Protein AF-A0A1B6IEZ6-F1 (afdb_monomer_lite)

Sequence (102 aa):
IACSSPAMEVDAVRTRLTKRRRLEVVTRVDEFIEIKTAFKGILKTFFLKNSDLNLLNICDFLQQHEDKLERLINRVIAESDAIKFNIVLECTYIKPLSQEVT

Radius of gyration: 22.12 Å; chains: 1; bounding box: 58×56×52 Å

Organism: NCBI:txid320908

Structure (mmCIF, N/CA/C/O backbone):
data_AF-A0A1B6IEZ6-F1
#
_entry.id   AF-A0A1B6IEZ6-F1
#
loop_
_atom_site.group_PDB
_atom_site.id
_atom_site.type_symbol
_atom_site.label_atom_id
_atom_site.label_alt_id
_atom_site.label_comp_id
_atom_site.label_asym_id
_atom_site.label_entity_id
_atom_site.label_seq_id
_atom_site.pdbx_PDB_ins_code
_atom_site.Cartn_x
_atom_site.Cartn_y
_atom_site.Cartn_z
_atom_site.occupancy
_atom_site.B_iso_or_equiv
_atom_site.auth_seq_id
_atom_site.auth_comp_id
_atom_site.auth_asym_id
_atom_site.auth_atom_id
_atom_site.pdbx_PDB_model_num
ATOM 1 N N . ILE A 1 1 ? 45.199 44.303 22.195 1.00 44.56 1 ILE A N 1
ATOM 2 C CA . ILE A 1 1 ? 44.056 45.174 21.819 1.00 44.56 1 ILE 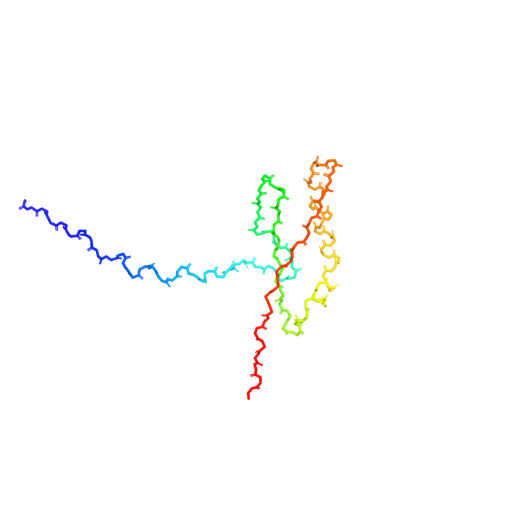A CA 1
ATOM 3 C C . ILE A 1 1 ? 44.286 45.505 20.346 1.00 44.56 1 ILE A C 1
ATOM 5 O O . ILE A 1 1 ? 45.341 46.038 20.061 1.00 44.56 1 ILE A O 1
ATOM 9 N N . ALA A 1 2 ? 43.503 45.089 19.358 1.00 35.53 2 ALA A N 1
ATOM 10 C CA . ALA A 1 2 ? 42.077 44.819 19.318 1.00 35.53 2 ALA A CA 1
ATOM 11 C C . ALA A 1 2 ? 41.755 43.605 18.426 1.00 35.53 2 ALA A C 1
ATOM 13 O O . ALA A 1 2 ? 42.491 43.282 17.496 1.00 35.53 2 ALA A O 1
ATOM 14 N N . CYS A 1 3 ? 40.637 42.959 18.747 1.00 38.28 3 CYS A N 1
ATOM 15 C CA . CYS A 1 3 ? 39.942 41.998 17.907 1.00 38.28 3 CYS A CA 1
ATOM 16 C C . CYS A 1 3 ? 39.260 42.723 16.742 1.00 38.28 3 CYS A C 1
ATOM 18 O O . CYS A 1 3 ? 38.603 43.737 16.971 1.00 38.28 3 CYS A O 1
ATOM 20 N N . SER A 1 4 ? 39.307 42.131 15.551 1.00 41.53 4 SER A N 1
ATOM 21 C CA . SER A 1 4 ? 38.404 42.468 14.448 1.00 41.53 4 SER A CA 1
ATOM 22 C C . SER A 1 4 ? 37.991 41.174 13.757 1.00 41.53 4 SER A C 1
ATOM 24 O O . SER A 1 4 ? 38.720 40.643 12.925 1.00 41.53 4 SER A O 1
ATOM 26 N N . SER A 1 5 ? 36.832 40.642 14.145 1.00 43.56 5 SER A N 1
ATOM 27 C CA . SER A 1 5 ? 36.110 39.670 13.322 1.00 43.56 5 SER A CA 1
ATOM 28 C C . SER A 1 5 ? 35.552 40.383 12.092 1.00 43.56 5 SER A C 1
ATOM 30 O O . SER A 1 5 ? 34.981 41.462 12.247 1.00 43.56 5 SER A O 1
ATOM 32 N N . PRO A 1 6 ? 35.567 39.744 10.919 1.00 40.81 6 PRO A N 1
ATOM 33 C CA . PRO A 1 6 ? 34.509 39.893 9.944 1.00 40.81 6 PRO A CA 1
ATOM 34 C C . PRO A 1 6 ? 33.666 38.617 10.001 1.00 40.81 6 PRO A C 1
ATOM 36 O O . PRO A 1 6 ? 33.989 37.592 9.406 1.00 40.81 6 PRO A O 1
ATOM 39 N N . ALA A 1 7 ? 32.592 38.680 10.786 1.00 44.50 7 ALA A N 1
ATOM 40 C CA . ALA A 1 7 ? 31.401 37.915 10.470 1.00 44.50 7 ALA A CA 1
ATOM 41 C C . ALA A 1 7 ? 30.775 38.536 9.213 1.00 44.50 7 ALA A C 1
ATOM 43 O O . ALA A 1 7 ? 30.833 39.754 9.057 1.00 44.50 7 ALA A O 1
ATOM 44 N N . MET A 1 8 ? 30.125 37.694 8.410 1.00 48.81 8 MET A N 1
ATOM 45 C CA . MET A 1 8 ? 29.332 37.978 7.204 1.00 48.81 8 MET A CA 1
ATOM 46 C C . MET A 1 8 ? 29.998 37.579 5.883 1.00 48.81 8 MET A C 1
ATOM 48 O O . MET A 1 8 ? 31.138 37.915 5.601 1.00 48.81 8 MET A O 1
ATOM 52 N N . GLU A 1 9 ? 29.189 36.880 5.081 1.00 39.28 9 GLU A N 1
ATOM 53 C CA . GLU A 1 9 ? 29.406 36.460 3.689 1.00 39.28 9 GLU A CA 1
ATOM 54 C C . GLU A 1 9 ? 30.099 35.119 3.425 1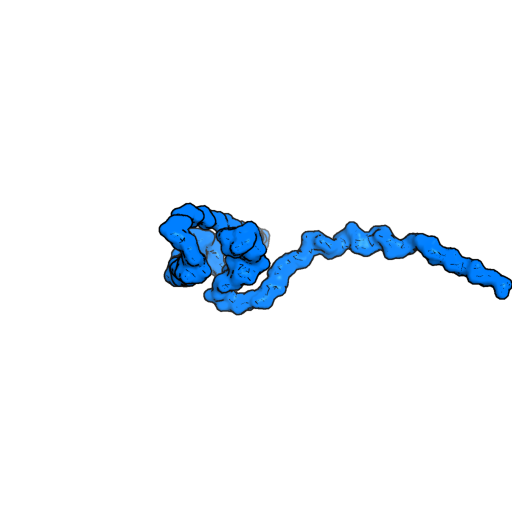.00 39.28 9 GLU A C 1
ATOM 56 O O . GLU A 1 9 ? 30.973 35.009 2.574 1.00 39.28 9 GLU A O 1
ATOM 61 N N . VAL A 1 10 ? 29.593 34.032 4.019 1.00 39.72 10 VAL A N 1
ATOM 62 C CA . VAL A 1 10 ? 29.643 32.722 3.331 1.00 39.72 10 VAL A CA 1
ATOM 63 C C . VAL A 1 10 ? 28.322 31.944 3.457 1.00 39.72 10 VAL A C 1
ATOM 65 O O . VAL A 1 10 ? 28.311 30.721 3.507 1.00 39.72 10 VAL A O 1
ATOM 68 N N . ASP A 1 11 ? 27.178 32.638 3.496 1.00 37.19 11 ASP A N 1
ATOM 69 C CA . ASP A 1 11 ? 25.846 32.002 3.606 1.00 37.19 11 ASP A CA 1
ATOM 70 C C . ASP A 1 11 ? 25.009 32.042 2.312 1.00 37.19 11 ASP A C 1
ATOM 72 O O . ASP A 1 11 ? 23.896 31.523 2.268 1.00 37.19 11 ASP A O 1
ATOM 76 N N . ALA A 1 12 ? 25.543 32.576 1.208 1.00 37.69 12 ALA A N 1
ATOM 77 C CA . ALA A 1 12 ? 24.802 32.660 -0.059 1.00 37.69 12 ALA A CA 1
ATOM 78 C C . ALA A 1 12 ? 25.068 31.499 -1.042 1.00 37.69 12 ALA A C 1
ATOM 80 O O . ALA A 1 12 ? 24.315 31.318 -1.998 1.00 37.69 12 ALA A O 1
ATOM 81 N N . VAL A 1 13 ? 26.098 30.673 -0.814 1.00 36.78 13 VAL A N 1
ATOM 82 C CA . VAL A 1 13 ? 26.428 29.532 -1.703 1.00 36.78 13 VAL A CA 1
ATOM 83 C C . VAL A 1 13 ? 25.832 28.211 -1.193 1.00 36.78 13 VAL A C 1
ATOM 85 O O . VAL A 1 13 ? 25.730 27.230 -1.929 1.00 36.78 13 VAL A O 1
ATOM 88 N N . ARG A 1 14 ? 25.334 28.179 0.050 1.00 34.44 14 ARG A N 1
ATOM 89 C CA . ARG A 1 14 ? 24.801 26.963 0.686 1.00 34.44 14 ARG A CA 1
ATOM 90 C C . ARG A 1 14 ? 23.316 26.696 0.400 1.00 34.44 14 ARG A C 1
ATOM 92 O O . ARG A 1 14 ? 22.752 25.731 0.910 1.00 34.44 14 ARG A O 1
ATOM 99 N N . THR A 1 15 ? 22.690 27.498 -0.461 1.00 36.75 15 THR A N 1
ATOM 100 C CA . THR A 1 15 ? 21.220 27.574 -0.581 1.00 36.75 15 THR A CA 1
ATOM 101 C C . THR A 1 15 ? 20.688 27.160 -1.955 1.00 36.75 15 THR A C 1
ATOM 103 O O . THR A 1 15 ? 19.663 27.667 -2.403 1.00 36.75 15 THR A O 1
ATOM 106 N N . ARG A 1 16 ? 21.361 26.233 -2.659 1.00 36.69 16 ARG A N 1
ATOM 107 C CA . ARG A 1 16 ? 20.835 25.632 -3.911 1.00 36.69 16 ARG A CA 1
ATOM 108 C C . ARG A 1 16 ? 21.054 24.122 -4.085 1.00 36.69 16 ARG A C 1
ATOM 110 O O . ARG A 1 16 ? 20.770 23.601 -5.158 1.00 36.69 16 ARG A O 1
ATOM 117 N N . LEU A 1 17 ? 21.480 23.390 -3.050 1.00 36.78 17 LEU A N 1
ATOM 118 C CA . LEU A 1 17 ? 21.678 21.926 -3.133 1.00 36.78 17 LEU A CA 1
ATOM 119 C C . LEU A 1 17 ? 20.675 21.091 -2.316 1.00 36.78 17 LEU A C 1
ATOM 121 O O . LEU A 1 17 ? 20.712 19.865 -2.346 1.00 36.78 17 LEU A O 1
ATOM 125 N N . THR A 1 18 ? 19.710 21.714 -1.642 1.00 39.69 18 THR A N 1
ATOM 126 C CA . THR A 1 18 ? 18.767 21.034 -0.732 1.00 39.69 18 THR A CA 1
ATOM 127 C C . THR A 1 18 ? 17.462 20.553 -1.380 1.00 39.69 18 THR A C 1
ATOM 129 O O . THR A 1 18 ? 16.493 20.298 -0.672 1.00 39.69 18 THR A O 1
ATOM 132 N N . LYS A 1 19 ? 17.401 20.372 -2.710 1.00 41.88 19 LYS A N 1
ATOM 133 C CA . LYS A 1 19 ? 16.147 19.993 -3.405 1.00 41.88 19 LYS A CA 1
ATOM 134 C C . LYS A 1 19 ? 16.110 18.622 -4.085 1.00 41.88 19 LYS A C 1
ATOM 136 O O . LYS A 1 19 ? 15.158 18.347 -4.808 1.00 41.88 19 LYS A O 1
ATOM 141 N N . ARG A 1 20 ? 17.093 17.742 -3.859 1.00 41.41 20 ARG A N 1
ATOM 142 C CA . ARG A 1 20 ? 17.063 16.355 -4.371 1.00 41.41 20 ARG A CA 1
ATOM 143 C C . ARG A 1 20 ? 17.737 15.337 -3.447 1.00 41.41 20 ARG A C 1
ATOM 145 O O . ARG A 1 20 ? 18.413 14.434 -3.925 1.00 41.41 20 ARG A O 1
ATOM 152 N N . ARG A 1 21 ? 17.494 15.392 -2.134 1.00 41.81 21 ARG A N 1
ATOM 153 C CA . ARG A 1 21 ? 17.555 14.144 -1.355 1.00 41.81 21 ARG A CA 1
ATOM 154 C C . ARG A 1 21 ? 16.329 13.320 -1.744 1.00 41.81 21 ARG A C 1
ATOM 156 O O . ARG A 1 21 ? 15.304 13.356 -1.072 1.00 41.81 21 ARG A O 1
ATOM 163 N N . ARG A 1 22 ? 16.413 12.654 -2.905 1.00 52.75 22 ARG A N 1
ATOM 164 C CA . ARG A 1 22 ? 15.582 11.480 -3.183 1.00 52.75 22 ARG A CA 1
ATOM 165 C C . ARG A 1 22 ? 15.719 10.595 -1.951 1.00 52.75 22 ARG A C 1
ATOM 167 O O . ARG A 1 22 ? 16.824 10.451 -1.443 1.00 52.75 22 ARG A O 1
ATOM 174 N N . LEU A 1 23 ? 14.593 10.111 -1.449 1.00 55.03 23 LEU A N 1
ATOM 175 C CA . LEU A 1 23 ? 14.505 9.121 -0.387 1.00 55.03 23 LEU A CA 1
ATOM 176 C C . LEU A 1 23 ? 15.476 7.967 -0.709 1.00 55.03 23 LEU A C 1
ATOM 178 O O . LEU A 1 23 ? 15.118 7.030 -1.413 1.00 55.03 23 LEU A O 1
ATOM 182 N N . GLU A 1 24 ? 16.719 8.046 -0.222 1.00 52.28 24 GLU A N 1
ATOM 183 C CA . GLU A 1 24 ? 17.634 6.910 -0.091 1.00 52.28 24 GLU A CA 1
ATOM 184 C C . GLU A 1 24 ? 17.104 6.072 1.071 1.00 52.28 24 GLU A C 1
ATOM 186 O O . GLU A 1 24 ? 17.715 5.943 2.128 1.00 52.28 24 GLU A O 1
ATOM 191 N N . VAL A 1 25 ? 15.881 5.564 0.914 1.00 57.62 25 VAL A N 1
ATOM 192 C CA . VAL A 1 25 ? 15.388 4.511 1.786 1.00 57.62 25 VAL A CA 1
ATOM 193 C C . VAL A 1 25 ? 16.259 3.326 1.425 1.00 57.62 25 VAL A C 1
ATOM 195 O O . VAL A 1 25 ? 16.225 2.855 0.282 1.00 57.62 25 VAL A O 1
ATOM 198 N N . VAL A 1 26 ? 17.078 2.896 2.383 1.00 56.66 26 VAL A N 1
ATOM 199 C CA . VAL A 1 26 ? 17.772 1.610 2.338 1.00 56.66 26 VAL A CA 1
ATOM 200 C C . VAL A 1 26 ? 16.673 0.565 2.191 1.00 56.66 26 VAL A C 1
ATOM 202 O O . VAL A 1 26 ? 15.999 0.196 3.148 1.00 56.66 26 VAL A O 1
ATOM 205 N N . THR A 1 27 ? 16.388 0.217 0.942 1.00 56.41 27 THR A N 1
ATOM 206 C CA . THR A 1 27 ? 15.199 -0.524 0.545 1.00 56.41 27 THR A CA 1
ATOM 207 C C . THR A 1 27 ? 15.616 -1.955 0.323 1.00 56.41 27 THR A C 1
ATOM 209 O O . THR A 1 27 ? 16.458 -2.235 -0.531 1.00 56.41 27 THR A O 1
ATOM 212 N N . ARG A 1 28 ? 15.027 -2.869 1.091 1.00 64.69 28 ARG A N 1
ATOM 213 C CA . ARG A 1 28 ? 14.992 -4.269 0.688 1.00 64.69 28 ARG A CA 1
ATOM 214 C C . ARG A 1 28 ? 14.135 -4.341 -0.569 1.00 64.69 28 ARG A C 1
ATOM 216 O O . ARG A 1 28 ? 13.079 -3.710 -0.645 1.00 64.69 28 ARG A O 1
ATOM 223 N N . VAL A 1 29 ? 14.660 -5.009 -1.591 1.00 68.62 29 VAL A N 1
ATOM 224 C CA . VAL A 1 29 ? 13.920 -5.231 -2.832 1.00 68.62 29 VAL A CA 1
ATOM 225 C C . VAL A 1 29 ? 12.661 -6.008 -2.468 1.00 68.62 29 VAL A C 1
ATOM 227 O O . VAL A 1 29 ? 12.744 -6.954 -1.690 1.00 68.62 29 VAL A O 1
ATOM 230 N N . ASP A 1 30 ? 11.521 -5.593 -3.021 1.00 76.69 30 ASP A N 1
ATOM 231 C CA . ASP A 1 30 ? 10.282 -6.371 -2.956 1.00 76.69 30 ASP A CA 1
ATOM 232 C C . ASP A 1 30 ? 9.631 -6.466 -1.546 1.00 76.69 30 ASP A C 1
ATOM 234 O O . ASP A 1 30 ? 8.830 -7.360 -1.259 1.00 76.69 30 ASP A O 1
ATOM 238 N N . GLU A 1 31 ? 9.927 -5.503 -0.662 1.00 84.62 31 GLU A N 1
ATOM 239 C CA . GLU A 1 31 ? 9.276 -5.340 0.647 1.00 84.62 31 GLU A CA 1
ATOM 240 C C . GLU A 1 31 ? 8.664 -3.940 0.821 1.00 84.62 31 GLU A C 1
ATOM 242 O O . GLU A 1 31 ? 9.270 -2.924 0.470 1.00 84.62 31 GLU A O 1
ATOM 247 N N . PHE A 1 32 ? 7.459 -3.878 1.401 1.00 88.50 32 PHE A N 1
ATOM 248 C CA . PHE A 1 32 ? 6.835 -2.618 1.808 1.00 88.50 32 PHE A CA 1
ATOM 249 C C . PHE A 1 32 ? 7.515 -2.078 3.065 1.00 88.50 32 PHE A C 1
ATOM 251 O O . PHE A 1 32 ? 7.495 -2.715 4.120 1.00 88.50 32 PHE A O 1
ATOM 258 N N . ILE A 1 33 ? 8.059 -0.868 2.973 1.00 89.31 33 ILE A N 1
ATOM 259 C CA . ILE A 1 33 ? 8.774 -0.209 4.066 1.00 89.31 33 ILE A CA 1
ATOM 260 C C . ILE A 1 33 ? 7.953 0.974 4.553 1.00 89.31 33 ILE A C 1
ATOM 262 O O . ILE A 1 33 ? 7.596 1.848 3.766 1.00 89.31 33 ILE A O 1
ATOM 266 N N . GLU A 1 34 ? 7.658 1.022 5.849 1.00 90.88 34 GLU A N 1
ATOM 267 C CA . GLU A 1 34 ? 7.028 2.194 6.457 1.00 90.88 34 GLU A CA 1
ATOM 268 C C . GLU A 1 34 ? 8.015 3.367 6.434 1.00 90.88 34 GLU A C 1
ATOM 270 O O . GLU A 1 34 ? 9.113 3.274 6.979 1.00 90.88 34 GLU A O 1
ATOM 275 N N . ILE A 1 35 ? 7.643 4.467 5.778 1.00 89.94 35 ILE A N 1
ATOM 276 C CA . ILE A 1 35 ? 8.510 5.648 5.625 1.00 89.94 35 ILE A CA 1
ATOM 277 C C . ILE A 1 35 ?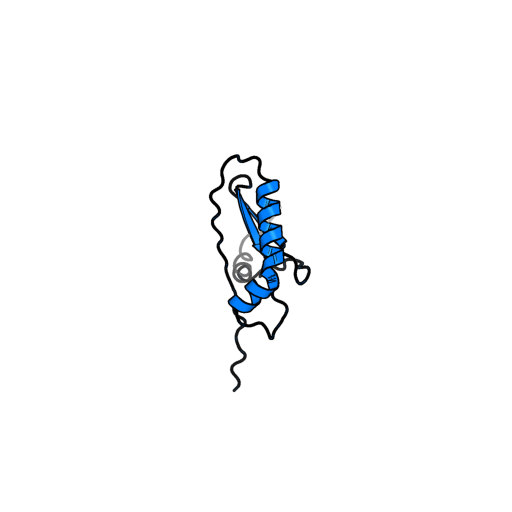 7.995 6.869 6.380 1.00 89.94 35 ILE A C 1
ATOM 279 O O . ILE A 1 35 ? 8.734 7.835 6.575 1.00 89.94 35 ILE A O 1
ATOM 283 N N . LYS A 1 36 ? 6.722 6.865 6.778 1.00 88.00 36 LYS A N 1
ATOM 284 C CA . LYS A 1 36 ? 6.113 7.972 7.507 1.00 88.00 36 LYS A CA 1
ATOM 285 C C . LYS A 1 36 ? 4.906 7.482 8.280 1.00 88.00 36 LYS A C 1
ATOM 287 O O . LYS A 1 36 ? 4.084 6.754 7.736 1.00 88.00 36 LYS A O 1
ATOM 292 N N . THR A 1 37 ? 4.765 8.002 9.489 1.00 89.00 37 THR A N 1
ATOM 293 C CA . THR A 1 37 ? 3.556 7.862 10.289 1.00 89.00 37 THR A CA 1
ATOM 294 C C . THR A 1 37 ? 3.148 9.231 10.820 1.00 89.00 37 THR A C 1
ATOM 296 O O . THR A 1 37 ? 3.988 10.038 11.221 1.00 89.00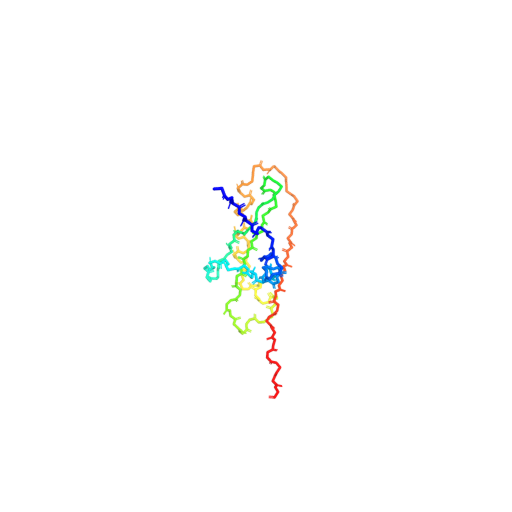 37 THR A O 1
ATOM 299 N N . ALA A 1 38 ? 1.857 9.539 10.746 1.00 86.75 38 ALA A N 1
ATOM 300 C CA . ALA A 1 38 ? 1.280 10.825 11.118 1.00 86.75 38 ALA A CA 1
ATOM 301 C C . ALA A 1 38 ? -0.050 10.633 11.859 1.00 86.75 38 ALA A C 1
ATOM 303 O O . A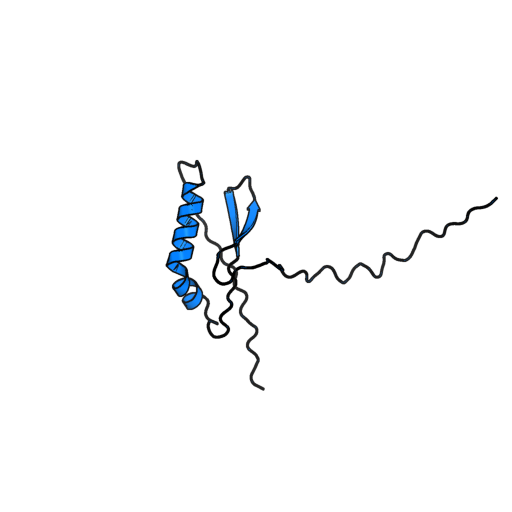LA A 1 38 ? -0.570 9.523 11.961 1.00 86.75 38 ALA A O 1
ATOM 304 N N . PHE A 1 39 ? -0.586 11.730 12.407 1.00 84.81 39 PHE A N 1
ATOM 305 C CA . PHE A 1 39 ? -1.871 11.751 13.117 1.00 84.81 39 PHE A CA 1
ATOM 306 C C . PHE A 1 39 ? -1.984 10.646 14.180 1.00 84.81 39 PHE A C 1
ATOM 308 O O . PHE A 1 39 ? -2.921 9.857 14.172 1.00 84.81 39 PHE A O 1
ATOM 315 N N . LYS A 1 40 ? -1.000 10.573 15.089 1.00 82.25 40 LYS A N 1
ATOM 316 C CA . LYS A 1 40 ? -0.941 9.576 16.176 1.00 82.25 40 LYS A CA 1
ATOM 317 C C . LYS A 1 40 ? -0.984 8.110 15.707 1.00 82.25 40 LYS A C 1
ATOM 319 O O . LYS A 1 40 ? -1.518 7.266 16.412 1.00 82.25 40 LYS A O 1
ATOM 324 N N . GLY A 1 41 ? -0.442 7.798 14.531 1.00 79.44 41 GLY A N 1
ATOM 325 C CA . GLY A 1 41 ? -0.422 6.418 14.032 1.00 79.44 41 GLY A CA 1
ATOM 326 C C . GLY A 1 41 ? -1.535 6.081 13.047 1.00 79.44 41 GLY A C 1
ATOM 327 O O . GLY A 1 41 ? -1.479 5.020 12.437 1.00 79.44 41 GLY A O 1
ATOM 328 N N . ILE A 1 42 ? -2.510 6.979 12.863 1.00 81.69 42 ILE A N 1
ATOM 329 C CA . ILE A 1 42 ? -3.672 6.739 11.998 1.00 81.69 42 ILE A CA 1
ATOM 330 C C . ILE A 1 42 ? -3.267 6.720 10.524 1.00 81.69 42 ILE A C 1
ATOM 332 O O . ILE A 1 42 ? -3.734 5.878 9.763 1.00 81.69 42 ILE A O 1
ATOM 336 N N . LEU A 1 43 ? -2.397 7.645 10.112 1.00 86.00 43 LEU A N 1
ATOM 337 C CA . LEU A 1 43 ? -1.923 7.711 8.734 1.00 86.00 43 LEU A CA 1
ATOM 338 C C . LEU A 1 43 ? -0.526 7.107 8.654 1.00 86.00 43 LEU A C 1
ATOM 340 O O . LEU A 1 43 ? 0.434 7.726 9.118 1.00 86.00 43 LEU A O 1
ATOM 344 N N . LYS A 1 44 ? -0.419 5.935 8.034 1.00 90.19 44 LYS A N 1
ATOM 345 C CA . LYS A 1 44 ? 0.851 5.266 7.743 1.00 90.19 44 LYS A CA 1
ATOM 346 C C . LYS A 1 44 ? 1.128 5.320 6.243 1.00 90.19 44 LYS A C 1
ATOM 348 O O . LYS A 1 44 ? 0.236 5.090 5.431 1.00 90.19 44 LYS A O 1
ATOM 353 N N . THR A 1 45 ? 2.360 5.633 5.866 1.00 90.94 45 THR A N 1
ATOM 354 C CA . THR A 1 45 ? 2.813 5.655 4.473 1.00 90.94 45 THR A CA 1
ATOM 355 C C . THR A 1 45 ? 3.866 4.584 4.279 1.00 90.94 45 THR A C 1
ATOM 357 O O . THR A 1 45 ? 4.900 4.588 4.952 1.00 90.94 45 THR A O 1
ATOM 360 N N . PHE A 1 46 ? 3.619 3.711 3.310 1.00 91.06 46 PHE A N 1
ATOM 361 C CA . PHE A 1 46 ? 4.538 2.655 2.922 1.00 91.06 46 PHE A CA 1
ATOM 362 C C . PHE A 1 46 ? 5.128 2.948 1.547 1.00 91.06 46 PHE A C 1
ATOM 364 O O . PHE A 1 46 ? 4.466 3.505 0.673 1.00 91.06 46 PHE A O 1
ATOM 371 N N . PHE A 1 47 ? 6.386 2.571 1.366 1.00 89.31 47 PHE A N 1
ATOM 372 C CA . PHE A 1 47 ? 7.098 2.644 0.105 1.00 89.31 47 PHE A CA 1
ATOM 373 C C . PHE A 1 47 ? 7.475 1.239 -0.342 1.00 89.31 47 PHE A C 1
ATOM 375 O O . PHE A 1 47 ? 8.030 0.469 0.439 1.00 89.31 47 PHE A O 1
ATOM 382 N N . LEU A 1 48 ? 7.209 0.933 -1.607 1.00 88.12 48 LEU A N 1
ATOM 383 C CA . LEU A 1 48 ? 7.669 -0.283 -2.256 1.00 88.12 48 LEU A CA 1
ATOM 384 C C . LEU A 1 48 ? 8.449 0.101 -3.506 1.00 88.12 48 LEU A C 1
ATOM 386 O O . LEU A 1 48 ? 7.952 0.820 -4.375 1.00 88.12 48 LEU A O 1
ATOM 390 N N . LYS A 1 49 ? 9.694 -0.363 -3.582 1.00 85.19 49 LYS A N 1
ATOM 391 C CA . LYS A 1 49 ? 10.563 -0.084 -4.719 1.00 85.19 49 LYS A CA 1
ATOM 392 C C . LYS A 1 49 ? 10.291 -1.081 -5.839 1.00 85.19 49 LYS A C 1
ATOM 394 O O . LYS A 1 49 ? 10.577 -2.264 -5.678 1.00 85.19 49 LYS A O 1
ATOM 399 N N . ASN A 1 50 ? 9.868 -0.586 -7.000 1.00 83.62 50 ASN A N 1
ATOM 400 C CA . ASN A 1 50 ? 9.924 -1.377 -8.222 1.00 83.62 50 ASN A CA 1
ATOM 401 C C . ASN A 1 50 ? 11.382 -1.476 -8.697 1.00 83.62 50 ASN A C 1
ATOM 403 O O . ASN A 1 50 ? 11.995 -0.463 -9.044 1.00 83.62 50 ASN A O 1
ATOM 407 N N . SER A 1 51 ? 11.947 -2.682 -8.643 1.00 80.94 51 SER A N 1
ATOM 408 C CA . SER A 1 51 ? 13.303 -2.964 -9.135 1.00 80.94 51 SER A CA 1
ATOM 409 C C . SER A 1 51 ? 13.302 -3.665 -10.496 1.00 80.94 51 SER A C 1
ATOM 411 O O . SER A 1 51 ? 14.373 -3.846 -11.069 1.00 80.94 51 SER A O 1
ATOM 413 N N . ASP A 1 52 ? 12.129 -4.039 -11.015 1.00 82.44 52 ASP A N 1
ATOM 414 C CA . ASP A 1 52 ? 11.993 -4.658 -12.328 1.00 82.44 52 ASP A CA 1
ATOM 415 C C . ASP A 1 52 ? 11.816 -3.576 -13.401 1.00 82.44 52 ASP A C 1
ATOM 417 O O . ASP A 1 52 ? 10.811 -2.866 -13.460 1.00 82.44 52 ASP A O 1
ATOM 421 N N . LEU A 1 53 ? 12.826 -3.448 -14.262 1.00 79.06 53 LEU A N 1
ATOM 422 C CA . LEU A 1 53 ? 12.840 -2.479 -15.357 1.00 79.06 53 LEU A CA 1
ATOM 423 C C . LEU A 1 53 ? 11.838 -2.820 -16.468 1.00 79.06 53 LEU A C 1
ATOM 425 O O . LEU A 1 53 ? 11.483 -1.938 -17.247 1.00 79.06 53 LEU A O 1
ATOM 429 N N . ASN A 1 54 ? 11.374 -4.069 -16.538 1.00 82.44 54 ASN A N 1
ATOM 430 C CA . ASN A 1 54 ? 10.395 -4.506 -17.532 1.00 82.44 54 ASN A CA 1
ATOM 431 C C . ASN A 1 54 ? 8.957 -4.220 -17.081 1.00 82.44 54 ASN A C 1
ATOM 433 O O . ASN A 1 54 ? 8.040 -4.150 -17.900 1.00 82.44 54 ASN A O 1
ATOM 437 N N . LEU A 1 55 ? 8.756 -4.009 -15.781 1.00 81.12 55 LEU A N 1
ATOM 438 C CA . LEU A 1 55 ? 7.450 -3.810 -15.173 1.00 81.12 55 LEU A CA 1
ATOM 439 C C . LEU A 1 55 ? 7.095 -2.320 -15.122 1.00 81.12 55 LEU A C 1
ATOM 441 O O . LEU A 1 55 ? 7.164 -1.656 -14.089 1.00 81.12 55 LEU A O 1
ATOM 445 N N . LEU A 1 56 ? 6.746 -1.770 -16.286 1.00 81.06 56 LEU A N 1
ATOM 446 C CA . LEU A 1 56 ? 6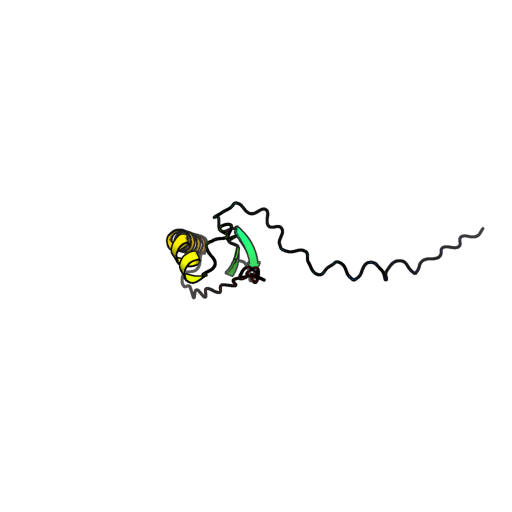.457 -0.339 -16.465 1.00 81.06 56 LEU A CA 1
ATOM 447 C C . LEU A 1 56 ? 4.994 0.038 -16.190 1.00 81.06 56 LEU A C 1
ATOM 449 O O . LEU A 1 56 ? 4.674 1.220 -16.040 1.00 81.06 56 LEU A O 1
ATOM 453 N N . ASN A 1 57 ? 4.101 -0.949 -16.175 1.00 85.25 57 ASN A N 1
ATOM 454 C CA . ASN A 1 57 ? 2.681 -0.761 -15.918 1.00 85.25 57 ASN A CA 1
ATOM 455 C C . ASN A 1 57 ? 2.398 -0.894 -14.416 1.00 85.25 57 ASN A C 1
ATOM 457 O O . ASN A 1 57 ? 2.777 -1.879 -13.784 1.00 85.25 57 ASN A O 1
ATOM 461 N N . ILE A 1 58 ? 1.713 0.100 -13.846 1.00 85.81 58 ILE A N 1
ATOM 462 C CA . ILE A 1 58 ? 1.331 0.080 -12.433 1.00 85.81 58 ILE A CA 1
ATOM 463 C C . ILE A 1 58 ? 0.303 -1.008 -12.109 1.00 85.81 58 ILE A C 1
ATOM 465 O O . ILE A 1 58 ? 0.390 -1.602 -11.041 1.00 85.81 58 ILE A O 1
ATOM 469 N N . CYS A 1 59 ? -0.658 -1.282 -12.990 1.00 88.44 59 CYS A N 1
ATOM 470 C CA . CYS A 1 59 ? -1.670 -2.304 -12.734 1.00 88.44 59 CYS A CA 1
ATOM 471 C C . CYS A 1 59 ? -1.012 -3.675 -12.567 1.00 88.44 59 CYS A C 1
ATOM 473 O O . CYS A 1 59 ? -1.254 -4.341 -11.566 1.00 88.44 59 CYS A O 1
ATOM 475 N N . ASP A 1 60 ? -0.099 -4.023 -13.475 1.00 89.38 60 ASP A N 1
ATOM 476 C CA . ASP A 1 60 ? 0.645 -5.283 -13.421 1.00 89.38 60 ASP A CA 1
ATOM 477 C C . ASP A 1 60 ? 1.538 -5.342 -12.173 1.00 89.38 60 ASP A C 1
ATOM 479 O O . ASP A 1 60 ? 1.595 -6.364 -11.493 1.00 89.38 60 ASP A O 1
ATOM 483 N N . PHE A 1 61 ? 2.185 -4.225 -11.819 1.00 87.94 61 PHE A N 1
ATOM 484 C CA . PHE A 1 61 ? 2.986 -4.120 -10.597 1.00 87.94 61 PHE A CA 1
ATOM 485 C C . PHE A 1 61 ? 2.163 -4.350 -9.325 1.00 87.94 61 PHE A C 1
ATOM 487 O O . PHE A 1 61 ? 2.579 -5.092 -8.438 1.00 87.94 61 PHE A O 1
ATOM 494 N N . LEU A 1 62 ? 0.989 -3.723 -9.229 1.00 88.44 62 LEU A N 1
ATOM 495 C CA . LEU A 1 62 ? 0.095 -3.895 -8.087 1.00 88.44 62 LEU A CA 1
ATOM 496 C C . LEU A 1 62 ? -0.452 -5.321 -8.024 1.00 88.44 62 LEU A C 1
ATOM 498 O O . LEU A 1 62 ? -0.504 -5.888 -6.938 1.00 88.44 62 LEU A O 1
ATOM 502 N N . GLN A 1 63 ? -0.794 -5.913 -9.169 1.00 91.62 63 GLN A N 1
ATOM 503 C CA . GLN A 1 63 ? -1.297 -7.281 -9.238 1.00 91.62 63 GLN A CA 1
ATOM 504 C C . GLN A 1 63 ? -0.237 -8.305 -8.810 1.00 91.62 63 GLN A C 1
ATOM 506 O O . GLN A 1 63 ? -0.531 -9.205 -8.031 1.00 91.62 63 GLN A O 1
ATOM 511 N N . GLN A 1 64 ? 1.027 -8.133 -9.213 1.00 91.50 64 GLN A N 1
ATOM 512 C CA . GLN A 1 64 ? 2.131 -8.983 -8.739 1.00 91.50 64 GLN A CA 1
ATOM 513 C C . GLN A 1 64 ? 2.378 -8.886 -7.226 1.00 91.50 64 GLN A C 1
ATOM 515 O O . GLN A 1 64 ? 3.087 -9.716 -6.649 1.00 91.50 64 GLN A O 1
ATOM 520 N N . HIS A 1 65 ? 1.854 -7.851 -6.574 1.00 90.88 65 HIS A N 1
ATOM 521 C CA . HIS A 1 65 ? 2.084 -7.568 -5.161 1.00 90.88 65 HIS A CA 1
ATOM 522 C C . HIS A 1 65 ? 0.793 -7.566 -4.335 1.00 90.88 65 HIS A C 1
ATOM 524 O O . HIS A 1 65 ? 0.820 -7.145 -3.176 1.00 90.88 65 HIS A O 1
ATOM 530 N N . GLU A 1 66 ? -0.304 -8.083 -4.892 1.00 92.38 66 GLU A N 1
ATOM 531 C CA . GLU A 1 66 ? -1.625 -8.136 -4.264 1.00 92.38 66 GLU A CA 1
ATOM 532 C C . GLU A 1 66 ? -1.568 -8.819 -2.889 1.00 92.38 66 GLU A C 1
ATOM 534 O O . GLU A 1 66 ? -1.862 -8.184 -1.876 1.00 92.38 66 GLU A O 1
ATOM 539 N N . ASP A 1 67 ? -1.023 -10.037 -2.818 1.00 93.50 67 ASP A N 1
ATOM 540 C CA . ASP A 1 67 ? -0.868 -10.793 -1.564 1.00 93.50 67 ASP A CA 1
ATOM 541 C C . ASP A 1 67 ? -0.047 -10.050 -0.499 1.00 93.50 67 ASP A C 1
ATOM 543 O O . ASP A 1 67 ? -0.169 -10.279 0.708 1.00 93.50 67 ASP A O 1
ATOM 547 N N . LYS A 1 68 ? 0.898 -9.206 -0.924 1.00 92.06 68 LYS A N 1
ATOM 548 C CA . LYS A 1 68 ? 1.738 -8.430 -0.002 1.00 92.06 68 LYS A CA 1
ATOM 549 C C . LYS A 1 68 ? 1.001 -7.202 0.498 1.00 92.06 68 LYS A C 1
ATOM 551 O O . LYS A 1 68 ? 1.128 -6.867 1.675 1.00 92.06 68 LYS A O 1
ATOM 556 N N . LEU A 1 69 ? 0.239 -6.557 -0.379 1.00 91.25 69 LEU A N 1
ATOM 557 C CA . LEU A 1 69 ? -0.612 -5.432 -0.029 1.00 91.25 69 LEU A CA 1
ATOM 558 C C . LEU A 1 69 ? -1.710 -5.874 0.944 1.00 91.25 69 LEU A C 1
ATOM 560 O O . LEU A 1 69 ? -1.923 -5.211 1.956 1.00 91.25 69 LEU A O 1
ATOM 564 N N . GLU A 1 70 ? -2.333 -7.027 0.702 1.00 93.00 70 GLU A N 1
ATOM 565 C CA . GLU A 1 70 ? -3.336 -7.598 1.602 1.00 93.00 70 GLU A CA 1
ATOM 566 C C . GLU A 1 70 ? -2.742 -7.880 2.989 1.00 93.00 70 GLU A C 1
ATOM 568 O O . GLU A 1 70 ? -3.260 -7.413 4.005 1.00 93.00 70 GLU A O 1
ATOM 573 N N . ARG A 1 71 ? -1.593 -8.568 3.048 1.00 93.88 71 ARG A N 1
ATOM 574 C CA . ARG A 1 71 ? -0.890 -8.830 4.315 1.00 93.88 71 ARG A CA 1
ATOM 575 C C . ARG A 1 71 ? -0.507 -7.549 5.048 1.00 93.88 71 ARG A C 1
ATOM 577 O O . ARG A 1 71 ? -0.621 -7.492 6.271 1.00 93.88 71 ARG A O 1
ATOM 584 N N . LEU A 1 72 ? -0.066 -6.527 4.316 1.00 92.50 72 LEU A N 1
ATOM 585 C CA . LEU A 1 72 ? 0.251 -5.220 4.879 1.00 92.50 72 LEU A CA 1
ATOM 586 C C . LEU A 1 72 ? -0.983 -4.578 5.521 1.00 92.50 72 LEU A C 1
ATOM 588 O O . LEU A 1 72 ? -0.908 -4.137 6.666 1.00 92.50 72 LEU A O 1
ATOM 592 N N . ILE A 1 73 ? -2.107 -4.543 4.803 1.00 90.19 73 ILE A N 1
ATOM 593 C CA . ILE A 1 73 ? -3.362 -3.965 5.292 1.00 90.19 73 ILE A CA 1
ATOM 594 C C . ILE A 1 73 ? -3.843 -4.725 6.529 1.00 90.19 73 ILE A C 1
ATOM 596 O O . ILE A 1 73 ? -4.107 -4.103 7.555 1.00 90.19 73 ILE A O 1
ATOM 600 N N . ASN A 1 74 ? -3.868 -6.058 6.475 1.00 90.81 74 ASN A N 1
ATOM 601 C CA . ASN A 1 74 ? -4.285 -6.897 7.598 1.00 90.81 74 ASN A CA 1
ATOM 602 C C . ASN A 1 74 ? -3.410 -6.677 8.834 1.00 90.81 74 ASN A C 1
ATOM 604 O O . ASN A 1 74 ? -3.934 -6.555 9.940 1.00 90.81 74 ASN A O 1
ATOM 608 N N . ARG A 1 75 ? -2.089 -6.551 8.656 1.00 90.81 75 ARG A N 1
ATOM 609 C CA . ARG A 1 75 ? -1.176 -6.205 9.751 1.00 90.81 75 ARG A CA 1
ATOM 610 C C . ARG A 1 75 ? -1.521 -4.843 10.354 1.00 90.81 75 ARG A C 1
ATOM 612 O O . ARG A 1 75 ? -1.623 -4.732 11.568 1.00 90.81 75 ARG A O 1
ATOM 619 N N . VAL A 1 76 ? -1.718 -3.817 9.525 1.00 89.00 76 VAL A N 1
ATOM 620 C CA . VAL A 1 76 ? -2.027 -2.456 9.998 1.00 89.00 76 VAL A CA 1
ATOM 621 C C . VAL A 1 76 ? -3.367 -2.402 10.733 1.00 89.00 76 VAL A C 1
ATOM 623 O O . VAL A 1 76 ? -3.472 -1.707 11.740 1.00 89.00 76 VAL A O 1
ATOM 626 N N . ILE A 1 77 ? -4.372 -3.143 10.262 1.00 87.25 77 ILE A N 1
ATOM 627 C CA . ILE A 1 77 ? -5.665 -3.264 10.944 1.00 87.25 77 ILE A CA 1
ATOM 628 C C . ILE A 1 77 ? -5.487 -3.969 12.292 1.00 87.25 77 ILE A C 1
ATOM 630 O O . ILE A 1 77 ? -5.984 -3.474 13.296 1.00 87.25 77 ILE A O 1
ATOM 634 N N . ALA A 1 78 ? -4.755 -5.086 12.331 1.00 87.50 78 ALA A N 1
ATOM 635 C CA . ALA A 1 78 ? -4.537 -5.862 13.552 1.00 87.50 78 ALA A CA 1
ATOM 636 C C . ALA A 1 78 ? -3.723 -5.108 14.617 1.00 87.50 78 ALA A C 1
ATOM 638 O O . ALA A 1 78 ? -3.933 -5.309 15.807 1.00 87.50 78 ALA A O 1
ATOM 639 N N . GLU A 1 79 ? -2.802 -4.236 14.200 1.00 86.44 79 GLU A N 1
ATOM 640 C CA . GLU A 1 79 ? -2.053 -3.340 15.093 1.00 86.44 79 GLU A CA 1
ATOM 641 C C . GLU A 1 79 ? -2.905 -2.191 15.652 1.00 86.44 79 GLU A C 1
ATOM 643 O O . GLU A 1 79 ? -2.447 -1.456 16.527 1.00 86.44 79 GLU A O 1
ATOM 648 N N . SER A 1 80 ? -4.106 -1.971 15.118 1.00 77.94 80 SER A N 1
ATOM 649 C CA . SER A 1 80 ? -4.951 -0.860 15.519 1.00 77.94 80 SER A CA 1
ATOM 650 C C . SER A 1 80 ? -6.027 -1.306 16.503 1.00 77.94 80 SER A C 1
ATOM 652 O O . SER A 1 80 ? -6.863 -2.147 16.193 1.00 77.94 80 SER A O 1
ATOM 654 N N . ASP A 1 81 ? -6.081 -0.648 17.659 1.00 72.94 81 ASP A N 1
ATOM 655 C CA . ASP A 1 81 ? -7.092 -0.894 18.699 1.00 72.94 81 ASP A CA 1
ATOM 656 C C . ASP A 1 81 ? -8.488 -0.318 18.362 1.00 72.94 81 ASP A C 1
ATOM 658 O O . ASP A 1 81 ? -9.335 -0.142 19.242 1.00 72.94 81 ASP A O 1
ATOM 662 N N . ALA A 1 82 ? -8.751 0.048 17.104 1.00 70.62 82 ALA A N 1
ATOM 663 C CA . ALA A 1 82 ? -10.016 0.670 16.729 1.00 70.62 82 ALA A CA 1
ATOM 664 C C . ALA A 1 82 ? -11.109 -0.369 16.421 1.00 70.62 82 ALA A C 1
ATOM 666 O O . ALA A 1 82 ? -10.904 -1.363 15.738 1.00 70.62 82 ALA A O 1
ATOM 667 N N . ILE A 1 83 ? -12.326 -0.093 16.894 1.00 69.31 83 ILE A N 1
ATOM 668 C CA . ILE A 1 83 ? -13.509 -0.953 16.699 1.00 69.31 83 ILE A CA 1
ATOM 669 C C . ILE A 1 83 ? -14.135 -0.739 15.304 1.00 69.31 83 ILE A C 1
ATOM 671 O O . ILE A 1 83 ? -14.897 -1.570 14.812 1.00 69.31 83 ILE A O 1
ATOM 675 N N . LYS A 1 84 ? -13.829 0.390 14.650 1.00 76.75 84 LYS A N 1
ATOM 676 C CA . LYS A 1 84 ? -14.354 0.762 13.332 1.00 76.75 84 LYS A CA 1
ATOM 677 C C . LYS A 1 84 ? -13.291 1.484 12.515 1.00 76.75 84 LYS A C 1
ATOM 679 O O . LYS A 1 84 ? -12.646 2.404 13.014 1.00 76.75 84 LYS A O 1
ATOM 684 N N . PHE A 1 85 ? -13.193 1.121 11.240 1.00 73.31 85 PHE A N 1
ATOM 685 C CA . PHE A 1 85 ? -12.222 1.676 10.306 1.00 73.31 85 PHE A CA 1
ATOM 686 C C . PHE A 1 85 ? -12.908 2.256 9.077 1.00 73.31 85 PHE A C 1
ATOM 688 O O . PHE A 1 85 ? -13.812 1.644 8.515 1.00 73.31 85 PHE A O 1
ATOM 695 N N . ASN A 1 86 ? -12.420 3.413 8.639 1.00 78.25 86 ASN A N 1
ATOM 696 C CA . ASN A 1 86 ? -12.543 3.857 7.258 1.00 78.25 86 ASN A CA 1
ATOM 697 C C . ASN A 1 86 ? -11.130 3.806 6.679 1.00 78.25 86 ASN A C 1
ATOM 699 O O . ASN A 1 86 ? -10.247 4.501 7.180 1.00 78.25 86 ASN A O 1
ATOM 703 N N . ILE A 1 87 ? -10.909 2.969 5.667 1.00 79.69 87 ILE A N 1
ATOM 704 C CA . ILE A 1 87 ? -9.600 2.832 5.027 1.00 79.69 87 ILE A CA 1
ATOM 705 C C . ILE A 1 87 ? -9.644 3.590 3.708 1.00 79.69 87 ILE A C 1
ATOM 707 O O . ILE A 1 87 ? -10.498 3.330 2.863 1.00 79.69 87 ILE A O 1
ATOM 711 N N . VAL A 1 88 ? -8.713 4.525 3.542 1.00 84.69 88 VAL A N 1
ATOM 712 C CA . VAL A 1 88 ? -8.460 5.206 2.273 1.00 84.69 88 VAL A CA 1
ATOM 713 C C . VAL A 1 88 ? -7.061 4.807 1.829 1.00 84.69 88 VAL A C 1
ATOM 715 O O . VAL A 1 88 ? -6.096 5.012 2.565 1.00 84.69 88 VAL A O 1
ATOM 718 N N . LEU A 1 89 ? -6.963 4.201 0.647 1.00 83.12 89 LEU A N 1
ATOM 719 C CA . LEU A 1 89 ? -5.692 3.807 0.049 1.00 83.12 89 LEU A CA 1
ATOM 720 C C . LEU A 1 89 ? -5.343 4.787 -1.063 1.00 83.12 89 LEU A C 1
ATOM 722 O O . LEU A 1 89 ? -6.057 4.895 -2.057 1.00 83.12 89 LEU A O 1
ATOM 726 N N . GLU A 1 90 ? -4.222 5.477 -0.891 1.00 84.31 90 GLU A N 1
ATOM 727 C CA . GLU A 1 90 ? -3.666 6.374 -1.896 1.00 84.31 90 GLU A CA 1
ATOM 728 C C . GLU A 1 90 ? -2.312 5.836 -2.355 1.00 84.31 90 GLU A C 1
ATOM 730 O O . GLU A 1 90 ? -1.453 5.486 -1.543 1.00 84.31 90 GLU A O 1
ATOM 735 N N . CYS A 1 91 ? -2.116 5.769 -3.671 1.00 82.56 91 CYS A N 1
ATOM 736 C CA . CYS A 1 91 ? -0.874 5.313 -4.278 1.00 82.56 91 CYS A CA 1
ATOM 737 C C . CYS A 1 91 ? -0.289 6.422 -5.152 1.00 82.56 91 CYS A C 1
ATOM 739 O O . CYS A 1 91 ? -0.996 7.064 -5.926 1.00 82.56 91 CYS A O 1
ATOM 741 N N . THR A 1 92 ? 1.021 6.635 -5.045 1.00 83.88 92 THR A N 1
ATOM 742 C CA . THR A 1 92 ? 1.777 7.491 -5.961 1.00 83.88 92 THR A CA 1
ATOM 743 C C . THR A 1 92 ? 2.818 6.643 -6.669 1.00 83.88 92 THR A C 1
ATOM 745 O O . THR A 1 92 ? 3.660 6.020 -6.024 1.00 83.88 92 THR A O 1
ATOM 748 N N . TYR A 1 93 ? 2.783 6.656 -7.999 1.00 82.38 93 TYR A N 1
ATOM 749 C CA . TYR A 1 93 ? 3.719 5.922 -8.839 1.00 82.38 93 TYR A CA 1
ATOM 750 C C . TYR A 1 93 ? 4.585 6.861 -9.652 1.00 82.38 93 TYR A C 1
ATOM 752 O O . TYR A 1 93 ? 4.100 7.778 -10.314 1.00 82.38 93 TYR A O 1
ATOM 760 N N . ILE A 1 94 ? 5.887 6.605 -9.608 1.00 80.69 94 ILE A N 1
ATOM 761 C CA . ILE A 1 94 ? 6.865 7.328 -10.404 1.00 80.69 94 ILE A CA 1
ATOM 762 C C . ILE A 1 94 ? 7.192 6.438 -11.595 1.00 80.69 94 ILE A C 1
ATOM 764 O O . ILE A 1 94 ? 7.999 5.517 -11.481 1.00 80.69 94 ILE A O 1
ATOM 768 N N . LYS A 1 95 ? 6.554 6.717 -12.735 1.00 73.06 95 LYS A N 1
ATOM 769 C CA . LYS A 1 95 ? 6.866 6.031 -13.989 1.00 73.06 95 LYS A CA 1
ATOM 770 C C . LYS A 1 95 ? 8.338 6.287 -14.346 1.00 73.06 95 LYS A C 1
ATOM 772 O O . LYS A 1 95 ? 8.749 7.453 -14.348 1.00 73.06 95 LYS A O 1
ATOM 777 N N . PRO A 1 96 ? 9.139 5.246 -14.641 1.00 67.81 96 PRO A N 1
ATOM 778 C CA . PRO A 1 96 ? 10.473 5.440 -15.185 1.00 67.81 96 PRO A CA 1
ATOM 779 C C . PRO A 1 96 ? 10.370 6.282 -16.456 1.00 67.81 96 PRO A C 1
ATOM 781 O O . PRO A 1 96 ? 9.480 6.053 -17.277 1.00 67.81 96 PRO A O 1
ATOM 784 N N . LEU A 1 97 ? 11.257 7.266 -16.614 1.00 69.38 97 LEU A N 1
ATOM 785 C CA . LEU A 1 97 ? 11.399 7.955 -17.893 1.00 69.38 97 LEU A CA 1
ATOM 786 C C . LEU A 1 97 ? 11.792 6.880 -18.905 1.00 69.38 97 LEU A C 1
ATOM 788 O O . LEU A 1 97 ? 12.890 6.331 -18.819 1.00 69.38 97 LEU A O 1
ATOM 792 N N . SER A 1 98 ? 10.871 6.528 -19.801 1.00 58.41 98 SER A N 1
ATOM 793 C CA . SER A 1 98 ? 11.190 5.721 -20.969 1.00 58.41 98 SER A CA 1
ATOM 794 C C . SER A 1 98 ? 12.365 6.405 -21.654 1.00 58.41 98 SER A C 1
ATOM 796 O O . SER A 1 98 ? 12.265 7.590 -21.973 1.00 58.41 98 SER A O 1
ATOM 798 N N . GLN A 1 99 ? 13.489 5.702 -21.810 1.00 52.44 99 GLN A N 1
ATOM 799 C CA . GLN A 1 99 ? 14.509 6.142 -22.750 1.00 52.44 99 GLN A CA 1
ATOM 800 C C . GLN A 1 99 ? 13.797 6.215 -24.097 1.00 52.44 99 GLN A C 1
ATOM 802 O O . GLN A 1 99 ? 13.409 5.185 -24.647 1.00 52.44 99 GLN A O 1
ATOM 807 N N . GLU A 1 100 ? 13.507 7.430 -24.556 1.00 48.03 100 GLU A N 1
ATOM 808 C CA . GLU A 1 100 ? 13.057 7.645 -25.919 1.00 48.03 100 GLU A CA 1
ATOM 809 C C . GLU A 1 100 ? 14.145 7.058 -26.809 1.00 48.03 100 GLU A C 1
ATOM 811 O O . GLU A 1 100 ? 15.289 7.517 -26.806 1.00 48.03 100 GLU A O 1
ATOM 816 N N . VAL A 1 101 ? 13.798 5.964 -27.484 1.00 44.59 101 VAL A N 1
ATOM 817 C CA . VAL A 1 101 ? 14.603 5.388 -28.552 1.00 44.59 101 VAL A CA 1
ATOM 818 C C . VAL A 1 101 ? 14.754 6.504 -29.579 1.00 44.59 101 VAL A C 1
ATOM 820 O O . VAL A 1 101 ? 13.782 6.866 -30.241 1.00 44.59 101 VAL A O 1
ATOM 823 N N . THR A 1 102 ? 15.942 7.103 -29.615 1.00 36.69 102 THR A N 1
ATOM 824 C CA . THR A 1 102 ? 16.363 8.029 -30.666 1.00 36.69 102 THR A CA 1
ATOM 825 C C . THR A 1 102 ? 17.262 7.269 -31.619 1.00 36.69 102 THR A C 1
ATOM 827 O O . THR A 1 102 ? 18.101 6.488 -31.110 1.00 36.69 102 THR A O 1
#

pLDDT: mean 71.63, std 19.98, range [34.44, 93.88]

Foldseek 3Di:
DDDDDDDDPPPPVVPPPPPDPPPPPVDDAPAWDFDDADDVRQDTDTDHDDPDPVCQDPVVVCVVCVVVVVVVVVVSVVPDPDPDDDDDDDDDDDGPDPPPPD

Secondary structure (DSSP, 8-state):
---------SSSSSSSSTT-------PPTT--EEEEEEGGGTEEEEE-----TT---HHHHHHTTHHHHHHHHHHHHHT---SS------------------